Protein AF-A0A4Q1RSU9-F1 (afdb_monomer)

Mean predicted aligned error: 8.3 Å

Secondary structure (DSSP, 8-state):
---HHHHHHHHHHHHHHTTTSSSPPPGGGS-HHHHHHHHHHHHHHHHHHHHTTSS--SS-SSTT--EEEE-TTS-EEEE-TTS-TT-TT-EEE----SS-PPPHHHHHHTT----------

Radius of gyration: 18.67 Å; Cα contacts (8 Å, |Δi|>4): 96; chains: 1; bounding box: 47×30×53 Å

Foldseek 3Di:
DQLPVLLVQLQVVQCVVCVPVVDRDHLVNDDPVSSVVSSVVSSVVVVVCVVVVLDPDSDDPDLQDWDWDADPVQWIKIFHCPPDPPDNGDIGTPDPPDPDDDDPVVVVVVVDDDDDNDDTD

Nearest PDB structures (foldseek):
  1hyr-assembly1_C  TM=3.813E-01  e=8.034E-01  Homo sapiens
  7kek-assembly1_F  TM=2.988E-01  e=7.547E-01  Tetrahymena thermophila
  1y00-assembly1_B  TM=4.031E-01  e=8.632E+00  Escherichia coli

Sequ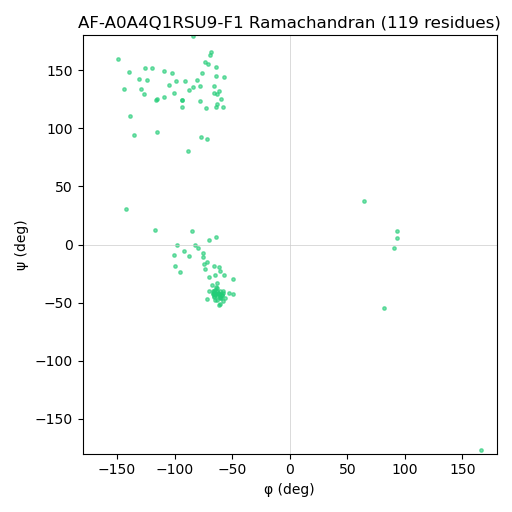ence (121 aa):
MPDPRARLLAEHRQRIAHEGTGIPPRWADLSDQDQRILTGEAEEWLRAAVEAGLAPLADRPTDKHDAVWLDDEGWLWGEYQTSPPSHGDAILRLVWESDECSSKRELEEQGVEFRLIGWSQ

Solvent-accessible surface area (backbone atoms only — not comparable to full-atom values): 7626 Å² total; per-residue (Å²): 128,82,63,72,63,19,49,53,48,26,50,51,51,54,48,60,77,29,64,89,64,87,69,56,79,52,75,88,74,49,51,77,66,56,53,50,52,42,28,53,55,24,42,54,52,50,50,51,32,32,77,71,65,55,42,78,72,91,66,73,94,45,89,80,55,62,48,80,45,72,52,97,82,42,49,46,28,41,34,36,63,84,53,65,91,90,38,90,75,34,68,43,73,66,68,91,83,69,90,86,69,80,57,68,65,61,43,41,76,74,67,50,87,83,77,88,67,78,85,77,105

Structure (mmCIF, N/CA/C/O backbone):
data_AF-A0A4Q1RSU9-F1
#
_entry.id   AF-A0A4Q1RSU9-F1
#
loop_
_atom_site.group_PDB
_atom_site.id
_atom_site.type_symbol
_atom_site.label_atom_id
_atom_site.label_alt_id
_atom_site.label_comp_id
_atom_site.label_asym_id
_atom_site.label_entity_id
_atom_site.label_seq_id
_atom_site.pdbx_PDB_ins_code
_atom_site.Cartn_x
_atom_site.Cartn_y
_atom_site.Cartn_z
_atom_site.occupancy
_atom_site.B_iso_or_equiv
_atom_site.auth_seq_id
_atom_site.auth_comp_id
_atom_site.auth_asym_id
_atom_site.auth_atom_id
_atom_site.pdbx_PDB_model_num
ATOM 1 N N . MET A 1 1 ? -10.895 -8.022 -12.656 1.00 57.78 1 MET A N 1
ATOM 2 C CA . MET A 1 1 ? -10.072 -6.977 -13.306 1.00 57.78 1 MET A CA 1
ATOM 3 C C . MET A 1 1 ? -8.670 -7.067 -12.724 1.00 57.78 1 MET A C 1
ATOM 5 O O . MET A 1 1 ? -8.582 -7.553 -11.602 1.00 57.78 1 MET A O 1
ATOM 9 N N . PRO A 1 2 ? -7.613 -6.670 -13.452 1.00 70.81 2 PRO A N 1
ATOM 10 C CA . PRO A 1 2 ? -6.257 -6.596 -12.900 1.00 70.81 2 PRO A CA 1
ATOM 11 C C . PRO A 1 2 ? -6.229 -5.680 -11.673 1.00 70.81 2 PRO A C 1
ATOM 13 O O . PRO A 1 2 ? -6.948 -4.677 -11.658 1.00 70.81 2 PRO A O 1
ATOM 16 N N . ASP A 1 3 ? -5.423 -6.014 -10.665 1.00 81.94 3 ASP A N 1
ATOM 17 C CA . ASP A 1 3 ? -5.230 -5.155 -9.493 1.00 81.94 3 ASP A CA 1
ATOM 18 C C . ASP A 1 3 ? -4.564 -3.842 -9.953 1.00 81.94 3 ASP A C 1
ATOM 20 O O . ASP A 1 3 ? -3.446 -3.880 -10.481 1.00 81.94 3 ASP A O 1
ATOM 24 N N . PRO A 1 4 ? -5.206 -2.669 -9.789 1.00 82.88 4 PRO A N 1
ATOM 25 C CA . PRO A 1 4 ? -4.647 -1.403 -10.265 1.00 82.88 4 PRO A CA 1
ATOM 26 C C . PRO A 1 4 ? -3.290 -1.074 -9.622 1.00 82.88 4 PRO A C 1
ATOM 28 O O . PRO A 1 4 ? -2.479 -0.363 -10.222 1.00 82.88 4 PRO A O 1
ATOM 31 N N . ARG A 1 5 ? -2.994 -1.634 -8.442 1.00 88.94 5 ARG A N 1
ATOM 32 C CA . ARG A 1 5 ? -1.711 -1.462 -7.750 1.00 88.94 5 ARG A CA 1
ATOM 33 C C . ARG A 1 5 ? -0.569 -2.184 -8.459 1.00 88.94 5 ARG A C 1
ATOM 35 O O . ARG A 1 5 ? 0.566 -1.726 -8.374 1.00 88.94 5 ARG A O 1
ATOM 42 N N . ALA A 1 6 ? -0.845 -3.268 -9.187 1.00 92.19 6 ALA A N 1
ATOM 43 C CA . ALA A 1 6 ? 0.185 -3.988 -9.931 1.00 92.19 6 ALA A CA 1
ATOM 44 C C . ALA A 1 6 ? 0.754 -3.135 -11.070 1.00 92.19 6 ALA A C 1
ATOM 46 O O . ALA A 1 6 ? 1.968 -3.082 -11.262 1.00 92.19 6 ALA A O 1
ATOM 47 N N . ARG A 1 7 ? -0.105 -2.385 -11.774 1.00 91.44 7 ARG A N 1
ATOM 48 C CA . ARG A 1 7 ? 0.346 -1.437 -12.800 1.00 91.44 7 ARG A CA 1
ATOM 49 C C . ARG A 1 7 ? 1.211 -0.327 -12.202 1.00 91.44 7 ARG A C 1
ATOM 51 O O . ARG A 1 7 ? 2.295 -0.069 -12.714 1.00 91.44 7 ARG A O 1
ATOM 58 N N . LEU A 1 8 ? 0.762 0.288 -11.108 1.00 90.81 8 LEU A N 1
ATOM 59 C CA . LEU A 1 8 ? 1.540 1.302 -10.387 1.00 90.81 8 LEU A CA 1
ATOM 60 C C . LEU A 1 8 ? 2.907 0.754 -9.951 1.00 90.81 8 LEU A C 1
ATOM 62 O O . LEU A 1 8 ? 3.936 1.386 -10.185 1.00 90.81 8 LEU A O 1
ATOM 66 N N . LEU A 1 9 ? 2.942 -0.451 -9.375 1.00 92.75 9 LEU A N 1
ATOM 67 C CA . LEU A 1 9 ? 4.182 -1.108 -8.962 1.00 92.75 9 LEU A CA 1
ATOM 68 C C . LEU A 1 9 ? 5.121 -1.361 -10.152 1.00 92.75 9 LEU A C 1
ATOM 70 O O . LEU A 1 9 ? 6.321 -1.097 -10.049 1.00 92.75 9 LEU A O 1
ATOM 74 N N . ALA A 1 10 ? 4.590 -1.819 -11.287 1.00 94.25 10 ALA A N 1
ATOM 75 C CA . ALA A 1 10 ? 5.363 -2.032 -12.507 1.00 94.25 10 ALA A CA 1
ATOM 76 C C . ALA A 1 10 ? 5.958 -0.719 -13.051 1.00 94.25 10 ALA A C 1
ATOM 78 O O . ALA A 1 10 ? 7.146 -0.673 -13.380 1.00 94.25 10 ALA A O 1
ATOM 79 N N . GLU A 1 11 ? 5.168 0.359 -13.082 1.00 92.69 11 GLU A N 1
ATOM 80 C CA . GLU A 1 11 ? 5.609 1.700 -13.488 1.00 92.69 11 GLU A CA 1
ATOM 81 C C . GLU A 1 11 ? 6.736 2.221 -12.579 1.00 92.69 11 GLU A C 1
ATOM 83 O O . GLU A 1 11 ? 7.776 2.685 -13.062 1.00 92.69 11 GLU A O 1
ATOM 88 N N . HIS A 1 12 ? 6.585 2.078 -11.259 1.00 91.06 12 HIS A N 1
ATOM 89 C CA . HIS A 1 12 ? 7.608 2.479 -10.294 1.00 91.06 12 HIS A CA 1
ATOM 90 C C . HIS A 1 12 ? 8.884 1.640 -10.401 1.00 91.06 12 HIS A C 1
ATOM 92 O O . HIS A 1 12 ? 9.976 2.212 -10.417 1.00 91.06 12 HIS A O 1
ATOM 98 N N . ARG A 1 13 ? 8.780 0.309 -10.531 1.00 91.75 13 ARG A N 1
ATOM 99 C CA . ARG A 1 13 ? 9.945 -0.561 -10.756 1.00 91.75 13 ARG A CA 1
ATOM 100 C C . ARG A 1 13 ? 10.677 -0.175 -12.033 1.00 91.75 13 ARG A C 1
ATOM 102 O O . ARG A 1 13 ? 11.904 -0.130 -12.027 1.00 91.75 13 ARG A O 1
ATOM 109 N N . GLN A 1 14 ? 9.947 0.097 -13.115 1.00 91.06 14 GLN A N 1
ATOM 110 C CA . GLN A 1 14 ? 10.544 0.491 -14.388 1.00 91.06 14 GLN A CA 1
ATOM 111 C C . GLN A 1 14 ? 11.353 1.780 -14.242 1.00 91.06 14 GLN A C 1
ATOM 113 O O . GLN A 1 14 ? 12.486 1.852 -14.721 1.00 91.06 14 GLN A O 1
ATOM 118 N N . ARG A 1 15 ? 10.791 2.773 -13.544 1.00 89.25 15 ARG A N 1
ATOM 119 C CA . ARG A 1 15 ? 11.480 4.027 -13.240 1.00 89.25 15 ARG A CA 1
ATOM 120 C C . ARG A 1 15 ? 12.746 3.780 -12.420 1.00 89.25 15 ARG A C 1
ATOM 122 O O . ARG A 1 15 ? 13.804 4.231 -12.840 1.00 89.25 15 ARG A O 1
ATOM 129 N N . ILE A 1 16 ? 12.647 3.027 -11.319 1.00 89.62 16 ILE A N 1
ATOM 130 C CA . ILE A 1 16 ? 13.778 2.704 -10.429 1.00 89.62 16 ILE A CA 1
ATOM 131 C C . ILE A 1 16 ? 14.890 1.972 -11.189 1.00 89.62 16 ILE A C 1
ATOM 133 O O . ILE A 1 16 ? 16.059 2.315 -11.058 1.00 89.62 16 ILE A O 1
ATOM 137 N N . ALA A 1 17 ? 14.542 1.000 -12.037 1.00 88.06 17 ALA A N 1
ATOM 138 C CA . ALA A 1 17 ? 15.513 0.238 -12.826 1.00 88.06 17 ALA A CA 1
ATOM 139 C C . ALA A 1 17 ? 16.334 1.105 -13.802 1.00 88.06 17 ALA A C 1
ATOM 141 O O . ALA A 1 17 ? 17.400 0.681 -14.245 1.00 88.06 17 ALA A O 1
ATOM 142 N N . HIS A 1 18 ? 15.846 2.303 -14.127 1.00 87.25 18 HIS A N 1
ATOM 143 C CA . HIS A 1 18 ? 16.486 3.257 -15.031 1.00 87.25 18 HIS A CA 1
ATOM 144 C C . HIS A 1 18 ? 16.866 4.569 -14.322 1.00 87.25 18 HIS A C 1
ATOM 146 O O . HIS A 1 18 ? 17.210 5.563 -14.969 1.00 87.25 18 HIS A O 1
ATOM 152 N N . GLU A 1 19 ? 16.830 4.602 -12.987 1.00 84.44 19 GLU A N 1
ATOM 153 C CA . GLU A 1 19 ? 17.382 5.721 -12.231 1.00 84.44 19 GLU A CA 1
ATOM 154 C C . GLU A 1 19 ? 18.880 5.853 -12.553 1.00 84.44 19 GLU A C 1
ATOM 156 O O . GLU A 1 19 ? 19.652 4.901 -12.469 1.00 84.44 19 GLU A O 1
ATOM 161 N N . GLY A 1 20 ? 19.292 7.047 -12.989 1.00 79.12 20 GLY A N 1
ATOM 162 C CA . GLY A 1 20 ? 20.682 7.335 -13.357 1.00 79.12 20 GLY A CA 1
ATOM 163 C C . GLY A 1 20 ? 21.057 7.090 -14.825 1.00 79.12 20 GLY A C 1
ATOM 164 O O . GLY A 1 20 ? 22.165 7.452 -15.215 1.00 79.12 20 GLY A O 1
ATOM 165 N N . THR A 1 21 ? 20.159 6.580 -15.680 1.00 78.62 21 THR A N 1
ATOM 166 C CA . THR A 1 21 ? 20.450 6.358 -17.118 1.00 78.62 21 THR A CA 1
ATOM 167 C C . THR A 1 21 ? 20.225 7.597 -18.001 1.00 78.62 21 THR A C 1
ATOM 169 O O . THR A 1 21 ? 20.214 7.505 -19.228 1.00 78.62 21 THR A O 1
ATOM 172 N N . GLY A 1 22 ? 20.036 8.775 -17.397 1.00 75.31 22 GLY A N 1
ATOM 173 C CA . GLY A 1 22 ? 19.849 10.062 -18.077 1.00 75.31 22 GLY A CA 1
ATOM 174 C C . GLY A 1 22 ? 18.419 10.305 -18.567 1.00 75.31 22 GLY A C 1
ATOM 175 O O . GLY A 1 22 ? 17.817 11.308 -18.195 1.00 75.31 22 GLY A O 1
ATOM 176 N N . ILE A 1 23 ? 17.858 9.389 -19.362 1.00 75.00 23 ILE A N 1
ATOM 177 C CA . ILE A 1 23 ? 16.457 9.443 -19.812 1.00 75.00 23 ILE A CA 1
ATOM 178 C C . ILE A 1 23 ? 15.846 8.042 -19.667 1.00 75.00 23 ILE A C 1
ATOM 180 O O . ILE A 1 23 ? 16.023 7.209 -20.558 1.00 75.00 23 ILE A O 1
ATOM 184 N N . PRO A 1 24 ? 15.164 7.741 -18.549 1.00 73.94 24 PRO A N 1
ATOM 185 C CA . PRO A 1 24 ? 14.452 6.479 -18.408 1.00 73.94 24 PRO A CA 1
ATOM 186 C C . PRO A 1 24 ? 13.280 6.428 -19.409 1.00 73.94 24 PRO A C 1
ATOM 188 O O . PRO A 1 24 ? 12.569 7.431 -19.549 1.00 73.94 24 PRO A O 1
ATOM 191 N N . PRO A 1 25 ? 13.052 5.299 -20.110 1.00 79.44 25 PRO A N 1
ATOM 192 C CA . PRO A 1 25 ? 11.894 5.150 -20.988 1.00 79.44 25 PRO A CA 1
ATOM 193 C C . PRO A 1 25 ? 10.609 5.278 -20.167 1.00 79.44 25 PRO A C 1
ATOM 195 O O . PRO A 1 25 ? 10.481 4.665 -19.100 1.00 79.44 25 PRO A O 1
ATOM 198 N N . ARG A 1 26 ? 9.655 6.087 -20.643 1.00 86.81 26 ARG A N 1
ATOM 199 C CA . ARG A 1 26 ? 8.360 6.219 -19.968 1.00 86.81 26 ARG A CA 1
ATOM 200 C C . ARG A 1 26 ? 7.580 4.930 -20.166 1.00 86.81 26 ARG A C 1
ATOM 202 O O . ARG A 1 26 ? 7.755 4.239 -21.163 1.00 86.81 26 ARG A O 1
ATOM 209 N N . TRP A 1 27 ? 6.654 4.640 -19.256 1.00 89.56 27 TRP A N 1
ATOM 210 C CA . TRP A 1 27 ? 5.782 3.472 -19.391 1.00 89.56 27 TRP A CA 1
ATOM 211 C C . TRP A 1 27 ? 5.073 3.419 -20.753 1.00 89.56 27 TRP A C 1
ATOM 213 O O . TRP A 1 27 ? 5.015 2.371 -21.384 1.00 89.56 27 TRP A O 1
ATOM 223 N N . ALA A 1 28 ? 4.599 4.572 -21.235 1.00 90.06 28 ALA A N 1
ATOM 224 C CA . ALA A 1 28 ? 3.932 4.704 -22.530 1.00 90.06 28 ALA A CA 1
ATOM 225 C C . ALA A 1 28 ? 4.839 4.421 -23.743 1.00 90.06 28 ALA A C 1
ATOM 227 O O . ALA A 1 28 ? 4.321 4.167 -24.826 1.00 90.06 28 ALA A O 1
ATOM 228 N N . ASP A 1 29 ? 6.162 4.456 -23.566 1.00 90.44 29 ASP A N 1
ATOM 229 C CA . ASP A 1 29 ? 7.136 4.182 -24.627 1.00 90.44 29 ASP A CA 1
ATOM 230 C C . ASP A 1 29 ? 7.468 2.680 -24.726 1.00 90.44 29 ASP A C 1
ATOM 232 O O . ASP A 1 29 ? 8.136 2.249 -25.667 1.00 90.44 29 ASP A O 1
ATOM 236 N N . LEU A 1 30 ? 7.023 1.874 -23.755 1.00 91.56 30 LEU A N 1
ATOM 237 C CA . LEU A 1 30 ? 7.218 0.428 -23.747 1.00 91.56 30 LEU A CA 1
ATOM 238 C C . LEU A 1 30 ? 6.264 -0.265 -24.715 1.00 91.56 30 LEU A C 1
ATOM 240 O O . LEU A 1 30 ? 5.107 0.136 -24.859 1.00 91.56 30 LEU A O 1
ATOM 244 N N . SER A 1 31 ? 6.720 -1.370 -25.308 1.00 95.06 31 SER A N 1
ATOM 245 C CA . SER A 1 31 ? 5.853 -2.208 -26.133 1.00 95.06 31 SER A CA 1
ATOM 246 C C . SER A 1 31 ? 4.723 -2.832 -25.303 1.00 95.06 31 SER A C 1
ATOM 248 O O . SER A 1 31 ? 4.887 -3.117 -24.115 1.00 95.06 31 SER A O 1
ATOM 250 N N . ASP A 1 32 ? 3.588 -3.135 -25.937 1.00 94.62 32 ASP A N 1
ATOM 251 C CA . ASP A 1 32 ? 2.466 -3.832 -25.283 1.00 94.62 32 ASP A CA 1
ATOM 252 C C . ASP A 1 32 ? 2.872 -5.192 -24.696 1.00 94.62 32 ASP A C 1
ATOM 254 O O . ASP A 1 32 ? 2.229 -5.720 -23.785 1.00 94.62 32 ASP A O 1
ATOM 258 N N . GLN A 1 33 ? 3.906 -5.819 -25.257 1.00 95.50 33 GLN A N 1
ATOM 259 C CA . GLN A 1 33 ? 4.455 -7.056 -24.723 1.00 95.50 33 GLN A CA 1
ATOM 260 C C . GLN A 1 33 ? 5.216 -6.796 -23.421 1.00 95.50 33 GLN A C 1
ATOM 262 O O . GLN A 1 33 ? 4.958 -7.485 -22.435 1.00 95.50 33 GLN A O 1
ATOM 267 N N . ASP A 1 34 ? 6.081 -5.784 -23.390 1.00 93.88 34 ASP A N 1
ATOM 268 C CA . ASP A 1 34 ? 6.864 -5.436 -22.200 1.00 93.88 34 ASP A CA 1
ATOM 269 C C . ASP A 1 34 ? 5.969 -4.945 -21.062 1.00 93.88 34 ASP A C 1
ATOM 271 O O . ASP A 1 34 ? 6.125 -5.386 -19.925 1.00 93.88 34 ASP A O 1
ATOM 275 N N . GLN A 1 35 ? 4.971 -4.107 -21.365 1.00 94.56 35 GLN A N 1
ATOM 276 C CA . GLN A 1 35 ? 3.998 -3.656 -20.366 1.00 94.56 35 GLN A CA 1
ATOM 277 C C . GLN A 1 35 ? 3.263 -4.841 -19.728 1.00 94.56 35 GLN A C 1
ATOM 279 O O . GLN A 1 35 ? 3.077 -4.868 -18.511 1.00 94.56 35 GLN A O 1
ATOM 284 N N . ARG A 1 36 ? 2.875 -5.850 -20.523 1.00 94.25 36 ARG A N 1
ATOM 285 C CA . ARG A 1 36 ? 2.211 -7.060 -20.010 1.00 94.25 36 ARG A CA 1
ATOM 286 C C . ARG A 1 36 ? 3.132 -7.905 -19.141 1.00 94.25 36 ARG A C 1
ATOM 288 O O . ARG A 1 36 ? 2.689 -8.368 -18.096 1.00 94.25 36 ARG A O 1
ATOM 295 N N . ILE A 1 37 ? 4.387 -8.091 -19.551 1.00 94.75 37 ILE A N 1
ATOM 296 C CA . ILE A 1 37 ? 5.375 -8.849 -18.771 1.00 94.75 37 ILE A CA 1
ATOM 297 C C . ILE A 1 37 ? 5.611 -8.168 -17.421 1.00 94.75 37 ILE A C 1
ATOM 299 O O . ILE A 1 37 ? 5.448 -8.802 -16.384 1.00 94.75 37 ILE A O 1
ATOM 303 N N . LEU A 1 38 ? 5.918 -6.869 -17.427 1.00 94.75 38 LEU A N 1
ATOM 304 C CA . LEU A 1 38 ? 6.200 -6.120 -16.202 1.00 94.75 38 LEU A CA 1
ATOM 305 C C . LEU A 1 38 ? 4.989 -6.058 -15.265 1.00 94.75 38 LEU A C 1
ATOM 307 O O . LEU A 1 38 ? 5.154 -6.154 -14.052 1.00 94.75 38 LEU A O 1
ATOM 311 N N . THR A 1 39 ? 3.779 -5.923 -15.817 1.00 95.19 39 THR A N 1
ATOM 312 C CA . THR A 1 39 ? 2.546 -5.953 -15.015 1.00 95.19 39 THR A CA 1
ATOM 313 C C . THR A 1 39 ? 2.336 -7.328 -14.385 1.00 95.19 39 THR A C 1
ATOM 315 O O . THR A 1 39 ? 2.066 -7.395 -13.193 1.00 95.19 39 THR A O 1
ATOM 318 N N . GLY A 1 40 ? 2.521 -8.417 -15.140 1.00 94.44 40 GLY A N 1
ATOM 319 C CA . GLY A 1 40 ? 2.393 -9.776 -14.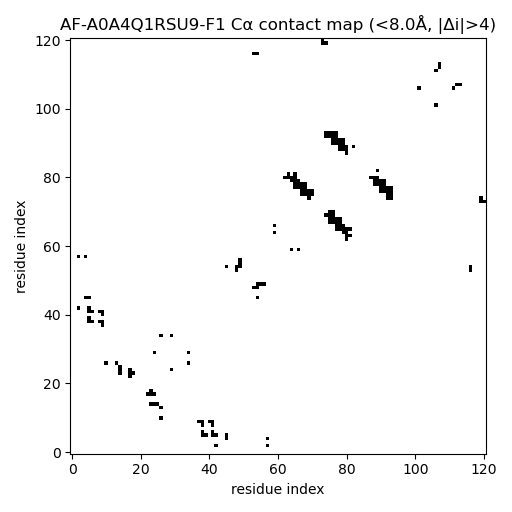606 1.00 94.44 40 GLY A CA 1
ATOM 320 C C . GLY A 1 40 ? 3.415 -10.082 -13.505 1.00 94.44 40 GLY A C 1
ATOM 321 O O . GLY A 1 40 ? 3.062 -10.640 -12.472 1.00 94.44 40 GLY A O 1
ATOM 322 N N . GLU A 1 41 ? 4.670 -9.652 -13.667 1.00 95.31 41 GLU A N 1
ATOM 323 C CA . GLU A 1 41 ? 5.679 -9.756 -12.599 1.00 95.31 41 GLU A CA 1
ATOM 324 C C . GLU A 1 41 ? 5.269 -8.970 -11.344 1.00 95.31 41 GLU A C 1
ATOM 326 O O . GLU A 1 41 ? 5.411 -9.458 -10.221 1.00 95.31 41 GLU A O 1
ATOM 331 N N . ALA A 1 42 ? 4.734 -7.760 -11.525 1.00 95.38 42 ALA A N 1
ATOM 332 C CA . ALA A 1 42 ? 4.271 -6.932 -10.421 1.00 95.38 42 ALA A CA 1
ATOM 333 C C . ALA A 1 42 ? 3.043 -7.521 -9.706 1.00 95.38 42 ALA A C 1
ATOM 335 O O . ALA A 1 42 ? 2.950 -7.393 -8.486 1.00 95.38 42 ALA A O 1
ATOM 336 N N . GLU A 1 43 ? 2.130 -8.190 -10.418 1.00 94.00 43 GLU A N 1
ATOM 337 C CA . GLU A 1 43 ? 1.003 -8.918 -9.815 1.00 94.00 43 GLU A CA 1
ATOM 338 C C . GLU A 1 43 ? 1.500 -10.021 -8.871 1.00 94.00 43 GLU A C 1
ATOM 340 O O . GLU A 1 43 ? 1.040 -10.109 -7.730 1.00 94.00 43 GLU A O 1
ATOM 345 N N . GLU A 1 44 ? 2.485 -10.813 -9.302 1.00 94.69 44 GLU A N 1
ATOM 346 C CA . GLU A 1 44 ? 3.067 -11.883 -8.484 1.00 94.69 44 GLU A CA 1
ATOM 347 C C . GLU A 1 44 ? 3.789 -11.336 -7.243 1.00 94.69 44 GLU A C 1
ATOM 349 O O . GLU A 1 44 ? 3.616 -11.848 -6.134 1.00 94.69 44 GLU A O 1
ATOM 354 N N . TRP A 1 45 ? 4.561 -10.253 -7.383 1.00 94.38 45 TRP A N 1
ATOM 355 C CA . TRP A 1 45 ? 5.212 -9.617 -6.233 1.00 94.38 45 TRP A CA 1
ATOM 356 C C . TRP A 1 45 ? 4.221 -8.989 -5.263 1.00 94.38 45 TRP A C 1
ATOM 358 O O . TRP A 1 45 ? 4.389 -9.119 -4.049 1.00 94.38 45 TRP A O 1
ATOM 368 N N . LEU A 1 46 ? 3.185 -8.325 -5.774 1.00 93.00 46 LEU A N 1
ATOM 369 C CA . LEU A 1 46 ? 2.148 -7.735 -4.939 1.00 93.00 46 LEU A CA 1
ATOM 370 C C . LEU A 1 46 ? 1.395 -8.821 -4.169 1.00 93.00 46 LEU A C 1
ATOM 372 O O . LEU A 1 46 ? 1.183 -8.679 -2.966 1.00 93.00 46 LEU A O 1
ATOM 376 N N . ARG A 1 47 ? 1.060 -9.934 -4.829 1.00 91.62 47 ARG A N 1
ATOM 377 C CA . ARG A 1 47 ? 0.466 -11.101 -4.175 1.00 91.62 47 ARG A CA 1
ATOM 378 C C . ARG A 1 47 ? 1.362 -11.635 -3.060 1.00 91.62 47 ARG A C 1
ATOM 380 O O . ARG A 1 47 ? 0.886 -11.817 -1.942 1.00 91.62 47 ARG A O 1
ATOM 387 N N . ALA A 1 48 ? 2.650 -11.833 -3.329 1.00 93.88 48 ALA A N 1
ATOM 388 C CA . ALA A 1 48 ? 3.598 -12.301 -2.321 1.00 93.88 48 ALA A CA 1
ATOM 389 C C . ALA A 1 48 ? 3.714 -11.325 -1.134 1.00 93.88 48 ALA A C 1
ATOM 391 O O . ALA A 1 48 ? 3.759 -11.755 0.018 1.00 93.88 48 ALA A O 1
ATOM 392 N N . ALA A 1 49 ? 3.713 -10.012 -1.389 1.00 92.19 49 ALA A N 1
ATOM 393 C CA . ALA A 1 49 ? 3.739 -8.992 -0.342 1.00 92.19 49 ALA A CA 1
ATOM 394 C C . ALA A 1 49 ? 2.470 -9.015 0.525 1.00 92.19 49 ALA A C 1
ATOM 396 O O . ALA A 1 49 ? 2.560 -8.871 1.745 1.00 92.19 49 ALA A O 1
ATOM 397 N N . VAL A 1 50 ? 1.300 -9.238 -0.080 1.00 90.00 50 VAL A N 1
ATOM 398 C CA . VAL A 1 50 ? 0.028 -9.416 0.636 1.00 90.00 50 VAL A CA 1
ATOM 399 C C . VAL A 1 50 ? 0.049 -10.683 1.490 1.00 90.00 50 VAL A C 1
ATOM 401 O O . VAL A 1 50 ? -0.272 -10.618 2.673 1.00 90.00 50 VAL A O 1
ATOM 404 N N . GLU A 1 51 ? 0.474 -11.821 0.937 1.00 90.94 51 GLU A N 1
ATOM 405 C CA . GLU A 1 51 ? 0.563 -13.093 1.673 1.00 90.94 51 GLU A CA 1
ATOM 406 C C . GLU A 1 51 ? 1.574 -13.020 2.833 1.00 90.94 51 GLU A C 1
ATOM 408 O O . GLU A 1 51 ? 1.346 -13.587 3.901 1.00 90.94 51 GLU A O 1
ATOM 413 N N . ALA A 1 52 ? 2.654 -12.251 2.671 1.00 90.94 52 ALA A N 1
ATOM 414 C CA . ALA A 1 52 ? 3.603 -11.950 3.742 1.00 90.94 52 ALA A CA 1
ATOM 415 C C . ALA A 1 52 ? 3.071 -10.923 4.761 1.00 90.94 52 ALA A C 1
ATOM 417 O O . ALA A 1 52 ? 3.692 -10.724 5.807 1.00 90.94 52 ALA A O 1
ATOM 418 N N . GLY A 1 53 ? 1.943 -10.261 4.478 1.00 86.75 53 GLY A N 1
ATOM 419 C CA . GLY A 1 53 ? 1.351 -9.183 5.270 1.00 86.75 53 GLY A CA 1
ATOM 420 C C . GLY A 1 53 ? 2.221 -7.925 5.331 1.00 86.75 53 GLY A C 1
ATOM 421 O O . GLY A 1 53 ? 2.334 -7.315 6.391 1.00 86.75 53 GLY A O 1
ATOM 422 N N . LEU A 1 54 ? 2.886 -7.593 4.225 1.00 86.81 54 LEU A N 1
ATOM 423 C CA . LEU A 1 54 ? 3.647 -6.357 3.999 1.00 86.81 54 LEU A CA 1
ATOM 424 C C . LEU A 1 54 ? 2.858 -5.334 3.170 1.00 86.81 54 LEU A C 1
ATOM 426 O O . LEU A 1 54 ? 3.295 -4.200 3.023 1.00 86.81 54 LEU A O 1
ATOM 430 N N . ALA A 1 55 ? 1.713 -5.731 2.616 1.00 86.56 55 ALA A N 1
ATOM 431 C CA . ALA A 1 55 ? 0.784 -4.867 1.902 1.00 86.56 55 ALA A CA 1
ATOM 432 C C . ALA A 1 55 ? -0.660 -5.253 2.269 1.00 86.56 55 ALA A C 1
ATOM 434 O O . ALA A 1 55 ? -0.921 -6.430 2.537 1.00 86.56 55 ALA A O 1
ATOM 435 N N . PRO A 1 56 ? -1.609 -4.299 2.285 1.00 81.75 56 PRO A N 1
ATOM 436 C CA . PRO A 1 56 ? -3.017 -4.606 2.521 1.00 81.75 56 PRO A CA 1
ATOM 437 C C . PRO A 1 56 ? -3.630 -5.372 1.339 1.00 81.75 56 PRO A C 1
ATOM 439 O O . PRO A 1 56 ? -3.095 -5.364 0.229 1.00 81.75 56 PRO A O 1
ATOM 442 N N . LEU A 1 57 ? -4.784 -6.003 1.549 1.00 80.69 57 LEU A N 1
ATOM 443 C CA . LEU A 1 57 ? -5.596 -6.551 0.457 1.00 80.69 57 LEU A CA 1
ATOM 444 C C . LEU A 1 57 ? -6.097 -5.414 -0.454 1.00 80.69 57 LEU A C 1
ATOM 446 O O . LEU A 1 57 ? -6.372 -4.318 0.029 1.00 80.69 57 LEU A O 1
ATOM 450 N N . ALA A 1 58 ? -6.198 -5.664 -1.766 1.00 76.88 58 ALA A N 1
ATOM 451 C CA . ALA A 1 58 ? -6.875 -4.736 -2.685 1.00 76.88 58 ALA A CA 1
ATOM 452 C C . ALA A 1 58 ? -8.381 -4.737 -2.444 1.00 76.88 58 ALA A C 1
ATOM 454 O O . ALA A 1 58 ? -9.028 -3.694 -2.486 1.00 76.88 58 ALA A O 1
ATOM 455 N N . ASP A 1 59 ? -8.920 -5.929 -2.203 1.00 79.19 59 ASP A N 1
ATOM 456 C CA . ASP A 1 59 ? -10.341 -6.113 -2.011 1.00 79.19 59 ASP A CA 1
ATOM 457 C C . ASP A 1 59 ? -10.718 -5.834 -0.565 1.00 79.19 59 ASP A C 1
ATOM 459 O O . ASP A 1 59 ? -10.086 -6.305 0.389 1.00 79.19 59 ASP A O 1
ATOM 463 N N . ARG A 1 60 ? -11.810 -5.089 -0.412 1.00 75.56 60 ARG A N 1
ATOM 464 C CA . ARG A 1 60 ? -12.439 -4.893 0.882 1.00 75.56 60 ARG A CA 1
ATOM 465 C C . ARG A 1 60 ? -12.940 -6.254 1.397 1.00 75.56 60 ARG A C 1
ATOM 467 O O . ARG A 1 60 ? -13.677 -6.919 0.668 1.00 75.56 60 ARG A O 1
ATOM 474 N N . PRO A 1 61 ? -12.623 -6.659 2.644 1.00 78.88 61 PRO A N 1
ATOM 475 C CA . PRO A 1 61 ? -13.077 -7.946 3.175 1.00 78.88 61 PRO A CA 1
ATOM 476 C C . PRO A 1 61 ? -14.605 -8.100 3.168 1.00 78.88 61 PRO A C 1
ATOM 478 O O . PRO A 1 61 ? -15.122 -9.163 2.834 1.00 78.88 61 PRO A O 1
ATOM 481 N N . THR A 1 62 ? -15.333 -7.030 3.511 1.00 81.12 62 THR A N 1
ATOM 482 C CA . THR A 1 62 ? -16.796 -6.918 3.368 1.00 81.12 62 THR A CA 1
ATOM 483 C C . THR A 1 62 ? -17.182 -5.464 3.122 1.00 81.12 62 THR A C 1
ATOM 485 O O . THR A 1 62 ? -16.465 -4.575 3.558 1.00 81.12 62 THR A O 1
ATOM 488 N N . ASP A 1 63 ? -18.364 -5.196 2.574 1.00 74.31 63 ASP A N 1
ATOM 489 C CA . ASP A 1 63 ? -18.933 -3.842 2.418 1.00 74.31 63 ASP A CA 1
ATOM 490 C C . ASP A 1 63 ? -18.900 -2.970 3.694 1.00 74.31 63 ASP A C 1
ATOM 492 O O . ASP A 1 63 ? -18.734 -1.760 3.593 1.00 74.31 63 ASP A O 1
ATOM 496 N N . LYS A 1 64 ? -18.972 -3.593 4.876 1.00 75.75 64 LYS A N 1
ATOM 497 C CA . LYS A 1 64 ? -18.899 -2.954 6.207 1.00 75.75 64 LYS A CA 1
ATOM 498 C C . LYS A 1 64 ? -17.503 -2.579 6.732 1.00 75.75 64 LYS A C 1
ATOM 500 O O . LYS A 1 64 ? -17.424 -2.080 7.850 1.00 75.75 64 LYS A O 1
ATOM 505 N N . HIS A 1 65 ? -16.421 -2.881 6.017 1.00 79.50 65 HIS A N 1
ATOM 506 C CA . HIS A 1 65 ? -15.078 -2.496 6.464 1.00 79.50 65 HIS A CA 1
ATOM 507 C C . HIS A 1 65 ? -14.731 -1.087 5.983 1.00 79.50 65 HIS A C 1
ATOM 509 O O . HIS A 1 65 ? -14.896 -0.771 4.804 1.00 79.50 65 HIS A O 1
ATOM 515 N N . ASP A 1 66 ? -14.206 -0.283 6.899 1.00 84.06 66 ASP A N 1
ATOM 516 C CA . ASP A 1 66 ? -13.642 1.030 6.604 1.00 84.06 66 ASP A CA 1
ATOM 517 C C . ASP A 1 66 ? -12.286 0.879 5.894 1.00 84.06 66 ASP A C 1
ATOM 519 O O . ASP A 1 66 ? -11.620 -0.160 5.993 1.00 84.06 66 ASP A O 1
ATOM 523 N N . ALA A 1 67 ? -11.876 1.911 5.159 1.00 83.88 67 ALA A N 1
ATOM 524 C CA . ALA A 1 67 ? -10.610 1.927 4.432 1.00 83.88 67 ALA A CA 1
ATOM 525 C C . ALA A 1 67 ? -9.778 3.156 4.799 1.00 83.88 67 ALA A C 1
ATOM 527 O O . ALA A 1 67 ? -10.314 4.206 5.145 1.00 83.88 67 ALA A O 1
ATOM 528 N N . VAL A 1 68 ? -8.456 3.022 4.698 1.00 85.19 68 VAL A N 1
ATOM 529 C CA . VAL A 1 68 ? -7.533 4.156 4.763 1.00 85.19 68 VAL A CA 1
ATOM 530 C C . VAL A 1 68 ? -6.946 4.373 3.376 1.00 85.19 68 VAL A C 1
ATOM 532 O O . VAL A 1 68 ? -6.398 3.448 2.777 1.00 85.19 68 VAL A O 1
ATOM 535 N N . TRP A 1 69 ? -7.060 5.599 2.886 1.00 85.12 69 TRP A N 1
ATOM 536 C CA . TRP A 1 69 ? -6.554 6.050 1.598 1.00 85.12 69 TRP A CA 1
ATOM 537 C C . TRP A 1 69 ? -5.362 6.980 1.804 1.00 85.12 69 TRP A C 1
ATOM 539 O O . TRP A 1 69 ? -5.296 7.690 2.803 1.00 85.12 69 TRP A O 1
ATOM 549 N N . LEU A 1 70 ? -4.433 6.975 0.853 1.00 84.38 70 LEU A N 1
ATOM 550 C CA . LEU A 1 70 ? -3.314 7.910 0.772 1.00 84.38 70 LEU A CA 1
ATOM 551 C C . LEU A 1 70 ? -3.500 8.726 -0.508 1.00 84.38 70 LEU A C 1
ATOM 553 O O . LEU A 1 70 ? -3.657 8.127 -1.576 1.00 84.38 70 LEU A O 1
ATOM 557 N N . ASP A 1 71 ? -3.526 10.052 -0.403 1.00 84.88 71 ASP A N 1
ATOM 558 C CA . ASP A 1 71 ? -3.564 10.920 -1.583 1.00 84.88 71 ASP A CA 1
ATOM 559 C C . ASP A 1 71 ? -2.161 11.174 -2.166 1.00 84.88 71 ASP A C 1
ATOM 561 O O . ASP A 1 71 ? -1.151 10.652 -1.688 1.00 84.88 71 ASP A O 1
ATOM 565 N N . ASP A 1 72 ? -2.102 11.939 -3.252 1.00 83.81 72 ASP A N 1
ATOM 566 C CA . ASP A 1 72 ? -0.868 12.279 -3.962 1.00 83.81 72 ASP A CA 1
ATOM 567 C C . ASP A 1 72 ? 0.031 13.272 -3.208 1.00 83.81 72 ASP A C 1
ATOM 569 O O . ASP A 1 72 ? 1.218 13.379 -3.524 1.00 83.81 72 ASP A O 1
ATOM 573 N N . GLU A 1 73 ? -0.500 13.951 -2.191 1.00 81.25 73 GLU A N 1
ATOM 574 C CA . GLU A 1 73 ? 0.243 14.847 -1.303 1.00 81.25 73 GLU A CA 1
ATOM 575 C C . GLU A 1 73 ? 0.784 14.142 -0.047 1.00 81.25 73 GLU A C 1
ATOM 577 O O . GLU A 1 73 ? 1.540 14.752 0.707 1.00 81.25 73 GLU A O 1
ATOM 582 N N . GLY A 1 74 ? 0.439 12.869 0.174 1.00 79.44 74 GLY A N 1
ATOM 583 C CA . GLY A 1 74 ? 0.884 12.087 1.331 1.00 79.44 74 GLY A CA 1
ATOM 584 C C . GLY A 1 74 ? -0.078 12.111 2.523 1.00 79.44 74 GLY A C 1
ATOM 585 O O . GLY A 1 74 ? 0.227 11.536 3.575 1.00 79.44 74 GLY A O 1
ATOM 586 N N . TRP A 1 75 ? -1.262 12.715 2.383 1.00 82.12 75 TRP A N 1
ATOM 587 C CA . TRP A 1 75 ? -2.265 12.734 3.444 1.00 82.12 75 TRP A CA 1
ATOM 588 C C . TRP A 1 75 ? -3.061 11.439 3.497 1.00 82.12 75 TRP A C 1
ATOM 590 O O . TRP A 1 75 ? -3.451 10.864 2.479 1.00 82.12 75 TRP A O 1
ATOM 600 N N . LEU A 1 76 ? -3.351 11.008 4.725 1.00 86.25 76 LEU A N 1
ATOM 601 C CA . LEU A 1 76 ? -4.202 9.858 4.980 1.00 86.25 76 LEU A CA 1
ATOM 602 C C . LEU A 1 76 ? -5.665 10.283 5.120 1.00 86.25 76 LEU A C 1
ATOM 604 O O . LEU A 1 76 ? -5.980 11.286 5.764 1.00 86.25 76 LEU A O 1
ATOM 608 N N . TRP A 1 77 ? -6.562 9.472 4.575 1.00 86.31 77 TRP A N 1
ATOM 609 C CA . TRP A 1 77 ? -8.006 9.672 4.616 1.00 86.31 77 TRP A CA 1
ATOM 610 C C . TRP A 1 77 ? -8.695 8.401 5.099 1.00 86.31 77 TRP A C 1
ATOM 612 O O . TRP A 1 77 ? -8.376 7.314 4.632 1.00 86.31 77 TRP A O 1
ATOM 622 N N . GLY A 1 78 ? -9.635 8.525 6.028 1.00 86.94 78 GLY A N 1
ATOM 623 C CA . GLY A 1 78 ? -10.498 7.432 6.454 1.00 86.94 78 GLY A CA 1
ATOM 624 C C . GLY A 1 78 ? -11.793 7.455 5.655 1.00 86.94 78 GLY A C 1
ATOM 625 O O . GLY A 1 78 ? -12.487 8.470 5.634 1.00 86.94 78 GLY A O 1
ATOM 626 N N . GLU A 1 79 ? -12.114 6.350 4.997 1.00 85.31 79 GLU A N 1
ATOM 627 C CA . GLU A 1 79 ? -13.433 6.088 4.431 1.00 85.31 79 GLU A CA 1
ATOM 628 C C . GLU A 1 79 ? -14.252 5.300 5.452 1.00 85.31 79 GLU A C 1
ATOM 630 O O . GLU A 1 79 ? -13.875 4.184 5.814 1.00 85.31 79 GLU A O 1
ATOM 635 N N . TYR A 1 80 ? -15.366 5.878 5.896 1.00 81.19 80 TYR A N 1
ATOM 636 C CA . TYR A 1 80 ? -16.181 5.355 6.985 1.00 81.19 80 TYR A CA 1
ATOM 637 C C . TYR A 1 80 ? -17.554 4.943 6.473 1.00 81.19 80 TYR A C 1
ATOM 639 O O . TYR A 1 80 ? -18.478 5.747 6.374 1.00 81.19 80 TYR A O 1
ATOM 647 N N . GLN A 1 81 ? -17.711 3.656 6.193 1.00 70.06 81 GLN A N 1
ATOM 648 C CA . GLN A 1 81 ? -18.980 3.089 5.728 1.00 70.06 81 GLN A CA 1
ATOM 649 C C . GLN A 1 81 ? -20.006 2.973 6.862 1.00 70.06 81 GLN A C 1
ATOM 651 O O . GLN A 1 81 ? -21.204 2.802 6.631 1.00 70.06 81 GLN A O 1
ATOM 656 N N . THR A 1 82 ? -19.542 3.060 8.110 1.00 65.75 82 THR A N 1
ATOM 657 C CA . THR A 1 82 ? -20.359 2.841 9.307 1.00 65.75 82 THR A CA 1
ATOM 658 C C . THR A 1 82 ? -20.879 4.127 9.966 1.00 65.75 82 THR A C 1
ATOM 660 O O . THR A 1 82 ? -21.618 4.035 10.948 1.00 65.75 82 THR A O 1
ATOM 663 N N . SER A 1 83 ? -20.570 5.322 9.435 1.00 57.88 83 SER A N 1
ATOM 664 C CA . SER A 1 83 ? -20.797 6.599 10.135 1.00 57.88 83 SER A CA 1
ATOM 665 C C . SER A 1 83 ? -21.230 7.765 9.228 1.00 57.88 83 SER A C 1
ATOM 667 O O . SER A 1 83 ? -20.537 8.067 8.262 1.00 57.88 83 SER A O 1
ATOM 669 N N . PRO A 1 84 ? -22.260 8.544 9.621 1.00 57.25 84 PRO A N 1
ATOM 670 C CA . PRO A 1 84 ? -23.679 8.183 9.591 1.00 57.25 84 PRO A CA 1
ATOM 671 C C . PRO A 1 84 ? -24.245 8.053 8.149 1.00 57.25 84 PRO A C 1
ATOM 673 O O . PRO A 1 84 ? -23.656 8.554 7.195 1.00 57.25 84 PRO A O 1
ATOM 676 N N . PRO A 1 85 ? -25.443 7.454 7.970 1.00 54.19 85 PRO A N 1
ATOM 677 C CA . PRO A 1 85 ? -26.035 7.074 6.671 1.00 54.19 85 PRO A CA 1
ATOM 678 C C . PRO A 1 85 ? -26.375 8.215 5.688 1.00 54.19 85 PRO A C 1
ATOM 680 O O . PRO A 1 85 ? -27.006 7.963 4.663 1.00 54.19 85 PRO A O 1
ATOM 683 N N . SER A 1 86 ? -26.009 9.468 5.976 1.00 58.44 86 SER A N 1
ATOM 684 C CA . SER A 1 86 ? -26.263 10.603 5.079 1.00 58.44 86 SER A CA 1
ATOM 685 C C . SER A 1 86 ? -25.357 10.616 3.845 1.00 58.44 86 SER A C 1
ATOM 687 O O . SER A 1 86 ? -25.732 11.222 2.844 1.00 58.44 86 SER A O 1
ATOM 689 N N . HIS A 1 87 ? -24.212 9.927 3.891 1.00 58.28 87 HIS A N 1
ATOM 690 C CA . HIS A 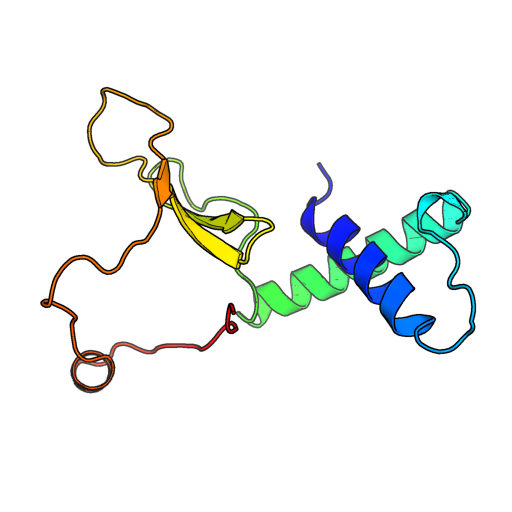1 87 ? -23.283 9.775 2.771 1.00 58.28 87 HIS A CA 1
ATOM 691 C C . HIS A 1 87 ? -22.787 8.323 2.741 1.00 58.28 87 HIS A C 1
ATOM 693 O O . HIS A 1 87 ? -22.074 7.898 3.642 1.00 58.28 87 HIS A O 1
ATOM 699 N N . GLY A 1 88 ? -23.197 7.538 1.739 1.00 62.00 88 GLY A N 1
ATOM 700 C CA . GLY A 1 88 ? -22.767 6.136 1.570 1.00 62.00 88 GLY A CA 1
ATOM 701 C C . GLY A 1 88 ? -21.291 5.973 1.166 1.00 62.00 88 GLY A C 1
ATOM 702 O O . GLY A 1 88 ? -20.839 4.866 0.887 1.00 62.00 88 GLY A O 1
ATOM 703 N N . ASP A 1 89 ? -20.564 7.083 1.095 1.00 71.25 89 ASP A N 1
ATOM 704 C CA . ASP A 1 89 ? -19.191 7.250 0.632 1.00 71.25 89 ASP A CA 1
ATOM 705 C C . ASP A 1 89 ? -18.427 8.281 1.488 1.00 71.25 89 ASP A C 1
ATOM 707 O O . ASP A 1 89 ? -17.552 8.991 0.996 1.00 71.25 89 ASP A O 1
ATOM 711 N N . ALA A 1 90 ? -18.769 8.399 2.777 1.00 79.38 90 ALA A N 1
ATOM 712 C CA . ALA A 1 90 ? -18.118 9.349 3.673 1.00 79.38 90 ALA A CA 1
ATOM 713 C C . ALA A 1 90 ? -16.598 9.106 3.739 1.00 79.38 90 ALA A C 1
ATOM 715 O O . ALA A 1 90 ? -16.141 8.060 4.199 1.00 79.38 90 ALA A O 1
ATOM 716 N N . ILE A 1 91 ? -15.821 10.106 3.318 1.00 81.81 91 ILE A N 1
ATOM 717 C CA . ILE A 1 91 ? -14.361 10.123 3.396 1.00 81.81 91 ILE A CA 1
ATOM 718 C C . ILE A 1 91 ? -13.904 11.399 4.104 1.00 81.81 91 ILE A C 1
ATOM 720 O O . ILE A 1 91 ? -14.346 12.503 3.783 1.00 81.81 91 ILE A O 1
ATOM 724 N N . LEU A 1 92 ? -13.043 11.249 5.106 1.00 80.25 92 LEU A N 1
ATOM 725 C CA . LEU A 1 92 ? -12.556 12.342 5.943 1.00 80.25 92 LEU A CA 1
ATOM 726 C C . LEU A 1 92 ? -11.040 12.271 6.047 1.00 80.25 92 LEU A C 1
ATOM 728 O O . LEU A 1 92 ? -10.464 11.189 6.148 1.00 80.25 92 LEU A O 1
ATOM 732 N N . ARG A 1 93 ? -10.382 13.428 6.054 1.00 79.69 93 ARG A N 1
ATOM 733 C CA . ARG A 1 93 ? -8.938 13.485 6.275 1.00 79.69 93 ARG A CA 1
ATOM 734 C C . ARG A 1 93 ? -8.644 13.013 7.694 1.00 79.69 93 ARG A C 1
ATOM 736 O O . ARG A 1 93 ? -9.252 13.514 8.639 1.00 79.69 93 ARG A O 1
ATOM 743 N N . LEU A 1 94 ? -7.704 12.083 7.845 1.00 77.06 94 LEU A N 1
ATOM 744 C CA . LEU A 1 94 ? -7.201 11.680 9.153 1.00 77.06 94 LEU A CA 1
ATOM 745 C C . LEU A 1 94 ? -6.344 12.820 9.698 1.00 77.06 94 LEU A C 1
ATOM 747 O O . LEU A 1 94 ? -5.148 12.925 9.428 1.00 77.06 94 LEU A O 1
ATOM 751 N N . VAL A 1 95 ? -6.988 13.716 10.433 1.00 69.62 95 VAL A N 1
ATOM 752 C CA . VAL A 1 95 ? -6.332 14.755 11.218 1.00 69.62 95 VAL A CA 1
ATOM 753 C C . VAL A 1 95 ? -6.306 14.308 12.672 1.00 69.62 95 VAL A C 1
ATOM 755 O O . VAL A 1 95 ? -7.317 13.881 13.227 1.00 69.62 95 VAL A O 1
ATOM 758 N N . TRP A 1 96 ? -5.135 14.382 13.296 1.00 63.12 96 TRP A N 1
ATOM 759 C CA . TRP A 1 96 ? -5.020 14.206 14.738 1.00 63.12 96 TRP A CA 1
ATOM 760 C C . TRP A 1 96 ? -5.485 15.509 15.390 1.00 63.12 96 TRP A C 1
ATOM 762 O O . TRP A 1 96 ? -4.716 16.460 15.488 1.00 63.12 96 TRP A O 1
ATOM 772 N N . GLU A 1 97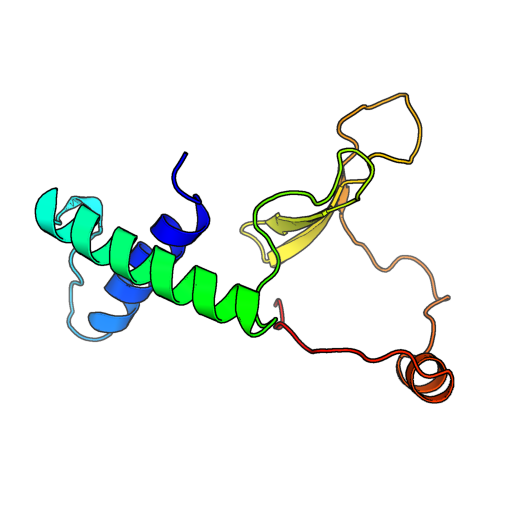 ? -6.770 15.586 15.734 1.00 54.41 97 GLU A N 1
ATOM 773 C CA . GLU A 1 97 ? -7.371 16.786 16.336 1.00 54.41 97 GLU A CA 1
ATOM 774 C C . GLU A 1 97 ? -7.518 16.682 17.869 1.00 54.41 97 GLU A C 1
ATOM 776 O O . GLU A 1 97 ? -7.630 17.710 18.531 1.00 54.41 97 GLU A O 1
ATOM 781 N N . SER A 1 98 ? -7.467 15.482 18.467 1.00 54.81 98 SER A N 1
ATOM 782 C CA . SER A 1 98 ? -7.629 15.294 19.920 1.00 54.81 98 SER A CA 1
ATOM 783 C C . SER A 1 98 ? -6.416 14.655 20.611 1.00 54.81 98 SER A C 1
ATOM 785 O O . SER A 1 98 ? -5.679 13.868 20.020 1.00 54.81 98 SER A O 1
ATOM 787 N N . ASP A 1 99 ? -6.245 14.978 21.900 1.00 51.62 99 ASP A N 1
ATOM 788 C CA . ASP A 1 99 ? -5.186 14.460 22.784 1.00 51.62 99 ASP A CA 1
ATOM 789 C C . ASP A 1 99 ? -5.417 13.006 23.255 1.00 51.62 99 ASP A C 1
ATOM 791 O O . ASP A 1 99 ? -4.542 12.411 23.887 1.00 51.62 99 ASP A O 1
ATOM 795 N N . GLU A 1 100 ? -6.575 12.400 22.967 1.00 58.81 100 GLU A N 1
ATOM 796 C CA . GLU A 1 100 ? -6.853 11.014 23.362 1.00 58.81 100 GLU A CA 1
ATOM 797 C C . GLU A 1 100 ? -6.365 10.035 22.291 1.00 58.81 100 GLU A C 1
ATOM 799 O O . GLU A 1 100 ? -7.119 9.518 21.468 1.00 58.81 100 GLU A O 1
ATOM 804 N N . CYS A 1 101 ? -5.060 9.770 22.329 1.00 67.75 101 CYS A N 1
ATOM 805 C CA . CYS A 1 101 ? -4.448 8.627 21.667 1.00 67.75 101 CYS A CA 1
ATOM 806 C C . CYS A 1 101 ? -4.226 7.493 22.677 1.00 67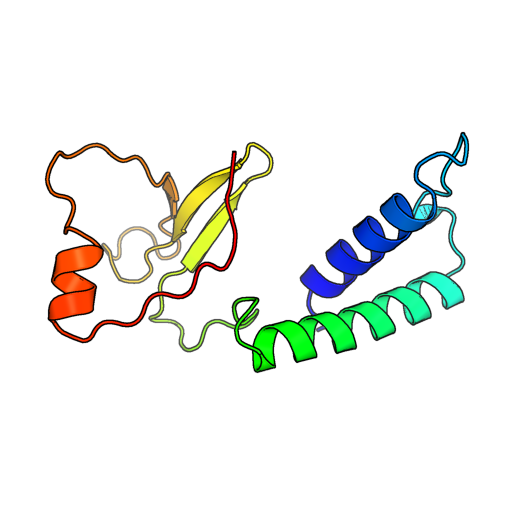.75 101 CYS A C 1
ATOM 808 O O . CYS A 1 101 ? -3.834 7.724 23.822 1.00 67.75 101 CYS A O 1
ATOM 810 N N . SER A 1 102 ? -4.461 6.245 22.269 1.00 77.38 102 SER A N 1
ATOM 811 C CA . SER A 1 102 ? -4.017 5.096 23.062 1.00 77.38 102 SER A CA 1
ATOM 812 C C . SER A 1 102 ? -2.526 4.872 22.847 1.00 77.38 102 SER A C 1
ATOM 814 O O . SER A 1 102 ? -2.031 4.901 21.717 1.00 77.38 102 SER A O 1
ATOM 816 N N . SER A 1 103 ? -1.800 4.603 23.929 1.00 81.69 103 SER A N 1
ATOM 817 C CA . SER A 1 103 ? -0.397 4.221 23.835 1.00 81.69 103 SER A CA 1
ATOM 818 C C . SER A 1 103 ? -0.273 2.894 23.084 1.00 81.69 103 SER A C 1
ATOM 820 O O . SER A 1 103 ? -0.784 1.867 23.532 1.00 81.69 103 SER A O 1
ATOM 822 N N . LYS A 1 104 ? 0.464 2.890 21.964 1.00 87.06 104 LYS A N 1
ATOM 823 C CA . LYS A 1 104 ? 0.808 1.661 21.224 1.00 87.06 104 LYS A CA 1
ATOM 824 C C . LYS A 1 104 ? 1.364 0.585 22.157 1.00 87.06 104 LYS A C 1
ATOM 826 O O . LYS A 1 104 ? 0.990 -0.575 22.055 1.00 87.06 104 LYS A O 1
ATOM 831 N N . ARG A 1 105 ? 2.230 0.992 23.088 1.00 87.56 105 ARG A N 1
ATOM 832 C CA . ARG A 1 105 ? 2.863 0.090 24.048 1.00 87.56 105 ARG A CA 1
ATOM 833 C C . ARG A 1 105 ? 1.849 -0.539 25.004 1.00 87.56 105 ARG A C 1
ATOM 835 O O . ARG A 1 105 ? 1.948 -1.726 25.271 1.00 87.56 105 ARG A O 1
ATOM 842 N N . GLU A 1 106 ? 0.890 0.230 25.518 1.00 90.19 106 GLU A N 1
ATOM 843 C CA . GLU A 1 106 ? -0.144 -0.313 26.415 1.00 90.19 106 GLU A CA 1
ATOM 844 C C . GLU A 1 106 ? -1.022 -1.335 25.687 1.00 90.19 106 GLU A C 1
ATOM 846 O O . GLU A 1 106 ? -1.391 -2.354 26.262 1.00 90.19 106 GLU A O 1
ATOM 851 N N . LEU A 1 107 ? -1.308 -1.103 24.403 1.00 90.38 107 LEU A N 1
ATOM 852 C CA . LEU A 1 107 ? -2.019 -2.065 23.561 1.00 90.38 107 LEU A CA 1
ATOM 853 C C . LEU A 1 107 ? -1.183 -3.332 23.313 1.00 90.38 107 LEU A C 1
ATOM 855 O O . LEU A 1 107 ? -1.716 -4.437 23.386 1.00 90.38 107 LEU A O 1
ATOM 859 N N . GLU A 1 108 ? 0.126 -3.201 23.092 1.00 94.31 108 GLU A N 1
ATOM 860 C CA . GLU A 1 108 ? 1.042 -4.350 22.999 1.00 94.31 108 GLU A CA 1
ATOM 861 C C . GLU A 1 108 ? 1.109 -5.142 24.314 1.00 94.31 108 GLU A C 1
ATOM 863 O O . GLU A 1 108 ? 1.078 -6.371 24.298 1.00 94.31 108 GLU A O 1
ATOM 868 N N . GLU A 1 109 ? 1.118 -4.461 25.463 1.00 94.44 109 GLU A N 1
ATOM 869 C CA . GLU A 1 109 ? 1.048 -5.087 26.791 1.00 94.44 109 GLU A CA 1
ATOM 870 C C . GLU A 1 109 ? -0.295 -5.810 27.026 1.00 94.44 109 GLU A C 1
ATOM 872 O O . GLU A 1 109 ? -0.348 -6.794 27.764 1.00 94.44 109 GLU A O 1
ATOM 877 N N . GLN A 1 110 ? -1.365 -5.379 26.351 1.00 94.75 110 GLN A N 1
ATOM 878 C CA . GLN A 1 110 ? -2.666 -6.061 26.310 1.00 94.75 110 GLN A CA 1
ATOM 879 C C . GLN A 1 110 ? -2.724 -7.204 25.278 1.00 94.75 110 GLN A C 1
ATOM 881 O O . GLN A 1 110 ? -3.749 -7.879 25.171 1.00 94.75 110 GLN A O 1
ATOM 886 N N . GLY A 1 111 ? -1.637 -7.452 24.542 1.00 94.25 111 GLY A N 1
ATOM 887 C CA . GLY A 1 111 ? -1.519 -8.536 23.565 1.00 94.25 111 GLY A CA 1
ATOM 888 C C . GLY A 1 111 ? -1.884 -8.156 22.128 1.00 94.25 111 GLY A C 1
ATOM 889 O O . GLY A 1 111 ? -2.024 -9.047 21.292 1.00 94.25 111 GLY A O 1
ATOM 890 N N . VAL A 1 112 ? -2.046 -6.866 21.816 1.00 91.88 112 VAL A N 1
ATOM 891 C CA . VAL A 1 112 ? -2.247 -6.404 20.436 1.00 91.88 112 VAL A CA 1
ATOM 892 C C . VAL A 1 112 ? -0.909 -6.393 19.701 1.00 91.88 112 VAL A C 1
ATOM 894 O O . VAL A 1 112 ? 0.029 -5.713 20.105 1.00 91.88 112 VAL A O 1
ATOM 897 N N . GLU A 1 113 ? -0.819 -7.105 18.583 1.00 89.31 113 GLU A N 1
ATOM 898 C CA . GLU A 1 113 ? 0.378 -7.096 17.743 1.00 89.31 113 GLU A CA 1
ATOM 899 C C . GLU A 1 113 ? 0.257 -6.055 16.626 1.00 89.31 113 GLU A C 1
ATOM 901 O O . GLU A 1 113 ? -0.668 -6.091 15.813 1.00 89.31 113 GLU A O 1
ATOM 906 N N . PHE A 1 114 ? 1.230 -5.144 16.547 1.00 85.12 114 PHE A N 1
ATOM 907 C CA . PHE A 1 114 ? 1.328 -4.176 15.458 1.00 85.12 114 PHE A CA 1
ATOM 908 C C . PHE A 1 114 ? 2.432 -4.564 14.485 1.00 85.12 114 PHE A C 1
ATOM 910 O O . PHE A 1 114 ? 3.559 -4.869 14.878 1.00 85.12 114 PHE A O 1
ATOM 917 N N . ARG A 1 115 ? 2.139 -4.445 13.190 1.00 82.44 115 ARG A N 1
ATOM 918 C CA . ARG A 1 115 ? 3.129 -4.558 12.122 1.00 82.44 115 ARG A CA 1
ATOM 919 C C . ARG A 1 115 ? 3.261 -3.226 11.402 1.00 82.44 115 ARG A C 1
ATOM 921 O O . ARG A 1 115 ? 2.277 -2.685 10.911 1.00 82.44 115 AR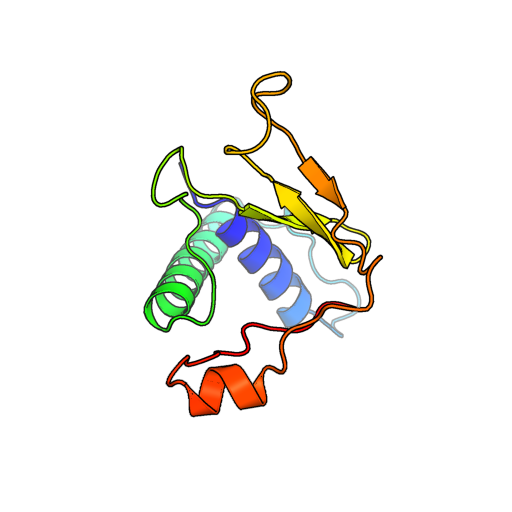G A O 1
ATOM 928 N N . LEU A 1 116 ? 4.485 -2.715 11.321 1.00 80.44 116 LEU A N 1
ATOM 929 C CA . LEU A 1 116 ? 4.784 -1.542 10.509 1.00 80.44 116 LEU A CA 1
ATOM 930 C C . LEU A 1 116 ? 4.752 -1.933 9.027 1.00 80.44 116 LEU A C 1
ATOM 932 O O . LEU A 1 116 ? 5.553 -2.756 8.591 1.00 80.44 116 LEU A O 1
ATOM 936 N N . ILE A 1 117 ? 3.832 -1.331 8.278 1.00 73.50 117 ILE A N 1
ATOM 937 C CA . ILE A 1 117 ? 3.676 -1.538 6.830 1.00 73.50 117 ILE A CA 1
ATOM 938 C C . ILE A 1 117 ? 4.412 -0.452 6.023 1.00 73.50 117 ILE A C 1
ATOM 940 O O . ILE A 1 117 ? 4.816 -0.690 4.890 1.00 73.50 117 ILE A O 1
ATOM 944 N N . GLY A 1 118 ? 4.656 0.723 6.613 1.00 72.00 118 GLY A N 1
ATOM 945 C CA . GLY A 1 118 ? 5.391 1.817 5.979 1.00 72.00 118 GLY A CA 1
ATOM 946 C C . GLY A 1 118 ? 5.231 3.142 6.723 1.00 72.00 118 GLY A C 1
ATOM 947 O O . GLY A 1 118 ? 4.584 3.196 7.768 1.00 72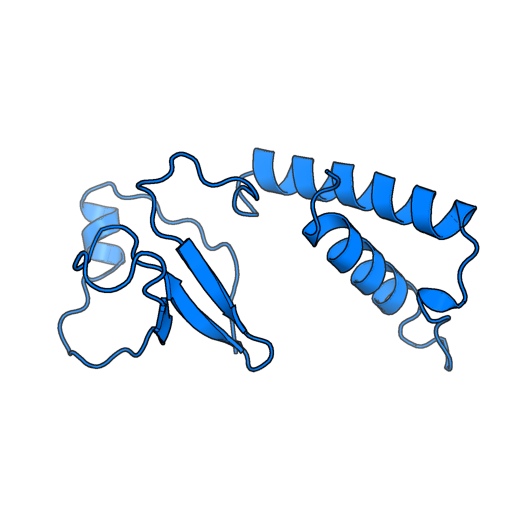.00 118 GLY A O 1
ATOM 948 N N . TRP A 1 119 ? 5.817 4.201 6.167 1.00 70.12 119 TRP A N 1
ATOM 949 C CA . TRP A 1 119 ? 5.696 5.583 6.642 1.00 70.12 119 TRP A CA 1
ATOM 950 C C . TRP A 1 119 ? 5.185 6.458 5.491 1.00 70.12 119 TRP A C 1
ATOM 952 O O . TRP A 1 119 ? 5.627 6.262 4.358 1.00 70.12 119 TRP A O 1
ATOM 962 N N . SER A 1 120 ? 4.304 7.420 5.768 1.00 59.69 120 SER A N 1
ATOM 963 C CA . SER A 1 120 ? 4.025 8.548 4.867 1.00 59.69 120 SER A CA 1
ATOM 964 C C . SER A 1 120 ? 4.743 9.79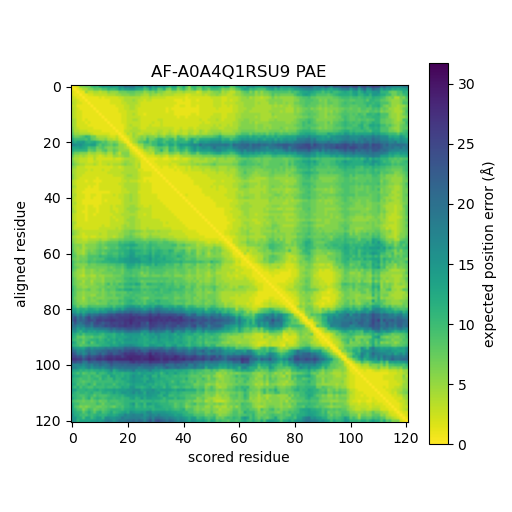6 5.391 1.00 59.69 120 SER A C 1
ATOM 966 O O . SER A 1 120 ? 4.962 9.917 6.601 1.00 59.69 120 SER A O 1
ATOM 968 N N . GLN A 1 121 ? 5.180 10.671 4.485 1.00 53.72 121 GLN A N 1
ATOM 969 C CA . GLN A 1 121 ? 5.776 11.973 4.808 1.00 53.72 121 GLN A CA 1
ATOM 970 C C . 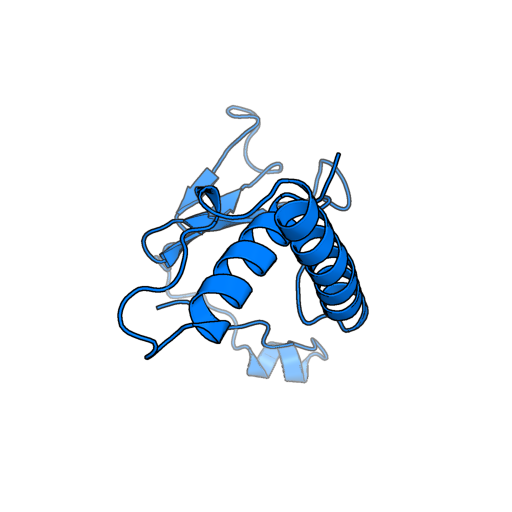GLN A 1 121 ? 4.790 13.083 4.489 1.00 53.72 121 GLN A C 1
ATOM 972 O O . GLN A 1 121 ? 4.063 12.906 3.489 1.00 53.72 121 GLN A O 1
#

pLDDT: mean 82.23, std 11.56, range [51.62, 95.5]